Protein AF-A0A6G3XLN6-F1 (afdb_monomer)

Organism: NCBI:txid2706086

pLDDT: mean 97.31, std 1.58, range [90.06, 98.62]

Foldseek 3Di:
DDADWAWDPPVVVVVVVCVPPVDDPDDIDTDGPDQKDWDWDDDPPWTWIWIDGPPDDIDIDIDD

Solvent-accessible surface area (backbone atoms only — not comparable to full-atom values): 3980 Å² total; per-residue (Å²): 110,42,65,48,78,42,78,56,81,56,64,71,62,51,52,54,48,42,73,74,67,65,67,80,82,88,76,85,50,66,49,75,51,69,57,34,41,66,49,76,48,74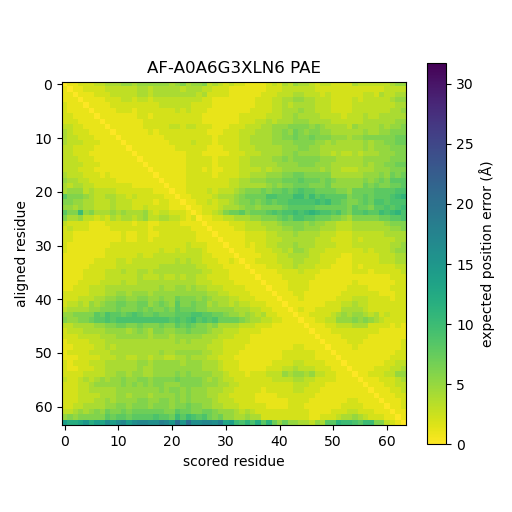,60,84,83,26,46,35,40,36,42,36,38,83,100,49,76,79,44,76,46,78,42,118

Secondary structure (DSSP, 8-state):
-EEEEEEE--HHHHHHHHHHH---SS--EEEEEEEEEEEEEEETTEEEEEEE-TTSPPEEEEE-

Sequence (64 aa):
ISGRAVEITDPAVIARFIEEVTPPEPFHLFRAELTEVVRIGLDGDFLVIQSWRPGQPLRTVRRK

Mean predicted aligned error: 3.28 Å

Nearest PDB structures (foldseek):
  5oom-assembly1_P  TM=4.854E-01  e=4.388E+00  Homo sapiens
  7oic-assembly1_P  TM=3.952E-01  e=5.589E+00  Homo sapiens

Structure (mmCIF, N/CA/C/O backbone):
data_AF-A0A6G3XLN6-F1
#
_entry.id   AF-A0A6G3XLN6-F1
#
loop_
_atom_site.group_PDB
_atom_site.id
_atom_site.type_symbol
_atom_site.label_atom_id
_atom_site.label_alt_id
_atom_site.label_comp_id
_atom_site.label_asym_id
_atom_site.label_entity_id
_atom_site.label_seq_id
_atom_site.pdbx_PDB_ins_code
_atom_site.Cartn_x
_atom_site.Cartn_y
_atom_site.Cartn_z
_atom_site.occupancy
_atom_site.B_iso_or_equiv
_atom_site.auth_seq_id
_atom_site.auth_comp_id
_atom_site.auth_asym_id
_atom_site.auth_atom_id
_atom_site.pdbx_PDB_model_num
ATOM 1 N N . ILE A 1 1 ? -1.618 -3.912 4.232 1.00 97.00 1 ILE A N 1
ATOM 2 C CA . ILE A 1 1 ? -1.801 -2.968 3.103 1.00 97.00 1 ILE A CA 1
ATOM 3 C C . ILE A 1 1 ? -2.173 -3.763 1.865 1.00 97.00 1 ILE A C 1
ATOM 5 O O . ILE A 1 1 ? -1.717 -4.895 1.758 1.00 97.00 1 ILE A O 1
ATOM 9 N N . SER A 1 2 ? -2.988 -3.198 0.980 1.00 97.88 2 SER A N 1
ATOM 10 C CA . SER A 1 2 ? -3.507 -3.875 -0.214 1.00 97.88 2 SER A CA 1
ATOM 11 C C . SER A 1 2 ? -3.348 -2.978 -1.436 1.00 97.88 2 SER A C 1
ATOM 13 O O . SER A 1 2 ? -3.445 -1.753 -1.321 1.00 97.88 2 SER A O 1
ATOM 15 N N . GLY A 1 3 ? -3.110 -3.579 -2.599 1.00 97.75 3 GLY A N 1
ATOM 16 C CA . GLY A 1 3 ? -2.891 -2.851 -3.843 1.00 97.75 3 GLY A CA 1
ATOM 17 C C . GLY A 1 3 ? -2.148 -3.680 -4.884 1.00 97.75 3 GLY A C 1
ATOM 18 O O . GLY A 1 3 ? -2.117 -4.908 -4.800 1.00 97.75 3 GLY A O 1
ATOM 19 N N . ARG A 1 4 ? -1.535 -2.996 -5.852 1.00 98.31 4 ARG A N 1
ATOM 20 C CA . ARG A 1 4 ? -0.688 -3.607 -6.885 1.00 98.31 4 ARG A CA 1
ATOM 21 C C . ARG A 1 4 ? 0.771 -3.228 -6.664 1.00 98.31 4 ARG A C 1
ATOM 23 O O . ARG A 1 4 ? 1.068 -2.074 -6.378 1.00 98.31 4 AR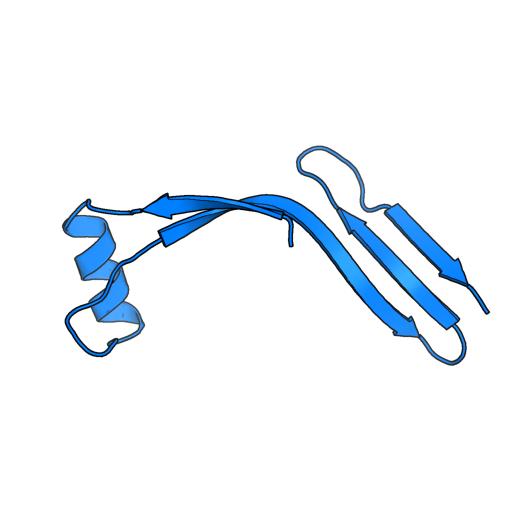G A O 1
ATOM 30 N N . ALA A 1 5 ? 1.673 -4.186 -6.839 1.00 98.31 5 ALA A N 1
ATOM 31 C CA . ALA A 1 5 ? 3.094 -3.908 -7.000 1.00 98.31 5 ALA A CA 1
ATOM 32 C C . ALA A 1 5 ? 3.396 -3.863 -8.500 1.00 98.31 5 ALA A C 1
ATOM 34 O O . ALA A 1 5 ? 3.169 -4.846 -9.204 1.00 98.31 5 ALA A O 1
ATOM 35 N N . VAL A 1 6 ? 3.844 -2.712 -8.993 1.00 98.38 6 VAL A N 1
ATOM 36 C CA . VAL A 1 6 ? 4.196 -2.517 -10.404 1.00 98.38 6 VAL A CA 1
ATOM 37 C C . VAL A 1 6 ? 5.706 -2.405 -10.500 1.00 98.38 6 VAL A C 1
ATOM 39 O O . VAL A 1 6 ? 6.290 -1.542 -9.846 1.00 98.38 6 VAL A O 1
ATOM 42 N N . GLU A 1 7 ? 6.330 -3.286 -11.280 1.00 98.31 7 GLU A N 1
ATOM 43 C CA . GLU A 1 7 ? 7.771 -3.224 -11.520 1.00 98.31 7 GLU A CA 1
ATOM 44 C C . GLU A 1 7 ? 8.126 -1.924 -12.245 1.00 98.31 7 GLU A C 1
ATOM 46 O O . GLU A 1 7 ? 7.439 -1.491 -13.173 1.00 98.31 7 GLU A O 1
ATOM 51 N N . ILE A 1 8 ? 9.204 -1.296 -11.793 1.00 98.25 8 ILE A N 1
ATOM 52 C CA . ILE A 1 8 ? 9.786 -0.117 -12.409 1.00 98.25 8 ILE A CA 1
ATOM 53 C C . ILE A 1 8 ? 11.029 -0.557 -13.168 1.00 98.25 8 ILE A C 1
ATOM 55 O O . ILE A 1 8 ? 12.019 -0.961 -12.568 1.00 98.25 8 ILE A O 1
ATOM 59 N N . THR A 1 9 ? 10.974 -0.421 -14.490 1.00 97.25 9 THR A N 1
ATOM 60 C CA . THR A 1 9 ? 12.088 -0.728 -15.399 1.00 97.25 9 THR A CA 1
ATOM 61 C C . THR A 1 9 ? 12.713 0.525 -16.015 1.00 97.25 9 THR A C 1
ATOM 63 O O . THR A 1 9 ? 13.652 0.410 -16.796 1.00 97.25 9 THR A O 1
ATOM 66 N N . ASP A 1 10 ? 12.187 1.718 -15.711 1.00 98.00 10 ASP A N 1
ATOM 67 C CA . ASP A 1 10 ? 12.727 2.988 -16.206 1.00 98.00 10 ASP A CA 1
ATOM 68 C C . ASP A 1 10 ? 14.116 3.250 -15.586 1.00 98.00 10 ASP A C 1
ATOM 70 O O . ASP A 1 10 ? 14.202 3.456 -14.366 1.00 98.00 10 ASP A O 1
ATOM 74 N N . PRO A 1 11 ? 15.196 3.291 -16.393 1.00 96.62 11 PRO A N 1
ATOM 75 C CA . PRO A 1 11 ? 16.553 3.469 -15.888 1.00 96.62 11 PRO A CA 1
ATOM 76 C C . PRO A 1 11 ? 16.753 4.766 -15.101 1.00 96.62 11 PRO A C 1
ATOM 78 O O . PRO A 1 11 ? 17.524 4.778 -14.145 1.00 96.62 11 PRO A O 1
ATOM 81 N N . ALA A 1 12 ? 16.055 5.851 -15.457 1.00 97.81 12 ALA A N 1
ATOM 82 C CA . ALA A 1 12 ? 16.200 7.129 -14.764 1.00 97.81 12 ALA A CA 1
ATOM 83 C C . ALA A 1 12 ? 15.633 7.063 -13.338 1.00 97.81 12 ALA A C 1
ATOM 85 O O . ALA A 1 12 ? 16.202 7.627 -12.401 1.00 97.81 12 ALA A O 1
ATOM 86 N N . VAL A 1 13 ? 14.527 6.337 -13.154 1.00 97.25 13 VAL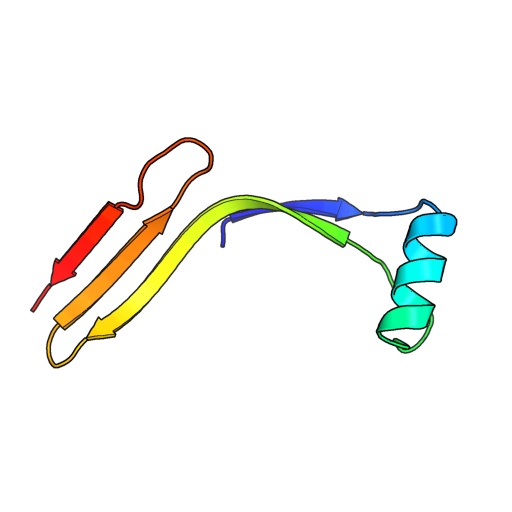 A N 1
ATOM 87 C CA . VAL A 1 13 ? 13.921 6.135 -11.832 1.00 97.25 13 VAL A CA 1
ATOM 88 C C . VAL A 1 13 ? 14.786 5.216 -10.973 1.00 97.25 13 VAL A C 1
ATOM 90 O O . VAL A 1 13 ? 14.977 5.500 -9.791 1.00 97.25 13 VAL A O 1
ATOM 93 N N . ILE A 1 14 ? 15.329 4.149 -11.565 1.00 97.31 14 ILE A N 1
ATOM 94 C CA . ILE A 1 14 ? 16.229 3.215 -10.879 1.00 97.31 14 ILE A CA 1
ATOM 95 C C . ILE A 1 14 ?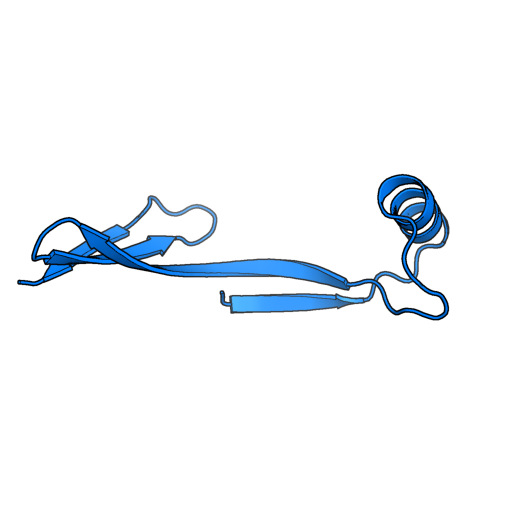 17.512 3.929 -10.438 1.00 97.31 14 ILE A C 1
ATOM 97 O O . ILE A 1 14 ? 17.886 3.818 -9.275 1.00 97.31 14 ILE A O 1
ATOM 101 N N . ALA A 1 15 ? 18.140 4.718 -11.318 1.00 96.50 15 ALA A N 1
ATOM 102 C CA . ALA A 1 15 ? 19.352 5.471 -10.993 1.00 96.50 15 ALA A CA 1
ATOM 103 C C . ALA A 1 15 ? 19.139 6.421 -9.803 1.00 96.50 15 ALA A C 1
ATOM 105 O O . ALA A 1 15 ? 19.930 6.414 -8.863 1.00 96.50 15 ALA A O 1
ATOM 106 N N . ARG A 1 16 ? 18.023 7.165 -9.792 1.00 96.56 16 ARG A N 1
ATOM 107 C CA . ARG A 1 16 ? 17.664 8.042 -8.666 1.00 96.56 16 ARG A CA 1
ATOM 108 C C . ARG A 1 16 ? 17.473 7.264 -7.359 1.00 96.56 16 ARG A C 1
ATOM 110 O O . ARG A 1 16 ? 17.869 7.740 -6.303 1.00 96.56 16 ARG A O 1
ATOM 117 N N . PHE A 1 17 ? 16.867 6.078 -7.417 1.00 96.69 17 PHE A N 1
ATOM 118 C CA . PHE A 1 17 ? 16.699 5.229 -6.235 1.00 96.69 17 PHE A CA 1
ATOM 119 C C . PHE A 1 17 ? 18.047 4.723 -5.700 1.00 96.69 17 PHE A C 1
ATOM 121 O O . PHE A 1 17 ? 18.274 4.754 -4.494 1.00 96.69 17 PHE A O 1
ATOM 128 N N . ILE A 1 18 ? 18.958 4.301 -6.584 1.00 97.00 18 ILE A N 1
ATOM 129 C CA . ILE A 1 18 ? 20.310 3.865 -6.198 1.00 97.00 18 ILE A CA 1
ATOM 130 C C . ILE A 1 18 ? 21.065 4.994 -5.496 1.00 97.00 18 ILE A C 1
ATOM 132 O O . ILE A 1 18 ? 21.664 4.761 -4.449 1.00 97.00 18 ILE A O 1
ATOM 136 N N . GLU A 1 19 ? 21.000 6.209 -6.041 1.00 96.94 19 GLU A N 1
ATOM 137 C CA . GLU A 1 19 ? 21.639 7.385 -5.448 1.00 96.94 19 GLU A CA 1
ATOM 138 C C . GLU A 1 19 ? 21.111 7.679 -4.034 1.00 96.94 19 GLU A C 1
ATOM 140 O O . GLU A 1 19 ? 21.889 7.997 -3.139 1.00 96.94 19 GLU A O 1
ATOM 145 N N .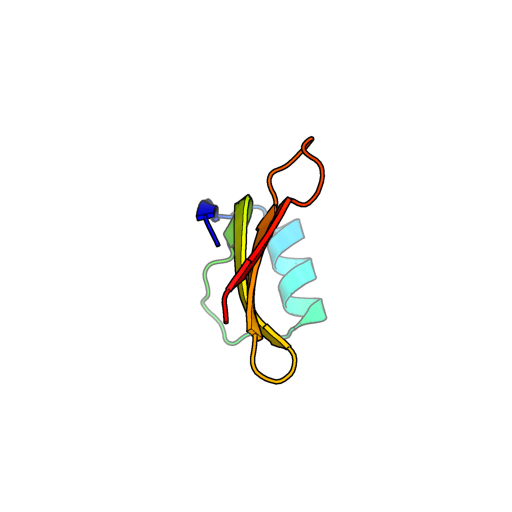 GLU A 1 20 ? 19.803 7.524 -3.810 1.00 97.31 20 GLU A N 1
ATOM 146 C CA . GLU A 1 20 ? 19.166 7.845 -2.529 1.00 97.31 20 GLU A CA 1
ATOM 147 C C . GLU A 1 20 ? 19.437 6.801 -1.435 1.00 97.31 20 GLU A C 1
ATOM 149 O O . GLU A 1 20 ? 19.705 7.171 -0.291 1.00 97.31 20 GLU A O 1
ATOM 154 N N . VAL A 1 21 ? 19.347 5.503 -1.757 1.00 96.75 21 VAL A N 1
ATOM 155 C CA . VAL A 1 21 ? 19.368 4.437 -0.732 1.00 96.75 21 VAL A CA 1
ATOM 156 C C . VAL A 1 21 ? 20.511 3.434 -0.861 1.00 96.75 21 VAL A C 1
ATOM 158 O O . VAL A 1 21 ? 20.658 2.589 0.019 1.00 96.75 21 VAL A O 1
ATOM 161 N N . THR A 1 22 ? 21.323 3.517 -1.920 1.00 95.94 22 THR A N 1
ATOM 162 C CA . THR A 1 22 ? 22.498 2.654 -2.174 1.00 95.94 22 THR A CA 1
ATOM 163 C C . THR A 1 22 ? 22.218 1.161 -1.895 1.00 95.94 22 THR A C 1
ATOM 165 O O . THR A 1 22 ? 22.828 0.556 -1.007 1.00 95.94 22 THR A O 1
ATOM 168 N N . PRO A 1 23 ? 21.249 0.545 -2.597 1.00 94.12 23 PRO A N 1
ATOM 169 C CA . PRO A 1 23 ? 20.869 -0.842 -2.356 1.00 94.12 23 PRO A CA 1
ATOM 170 C C . PRO A 1 23 ? 21.937 -1.815 -2.897 1.00 94.12 23 PRO A C 1
ATOM 172 O O . PRO A 1 23 ? 22.650 -1.482 -3.843 1.00 94.12 23 PRO A O 1
ATOM 175 N N . PRO A 1 24 ? 22.034 -3.048 -2.369 1.00 95.69 24 PRO A N 1
ATOM 176 C CA . PRO A 1 24 ? 22.839 -4.097 -2.993 1.00 95.69 24 PRO A CA 1
ATOM 177 C C . PRO A 1 24 ? 22.312 -4.472 -4.389 1.00 95.69 24 PRO A C 1
ATOM 179 O O . PRO A 1 24 ? 21.110 -4.676 -4.563 1.00 95.69 24 PRO A O 1
ATOM 182 N N . GLU A 1 25 ? 23.209 -4.611 -5.368 1.00 90.06 25 GLU A N 1
ATOM 183 C CA . GLU A 1 25 ? 22.880 -4.963 -6.758 1.00 90.06 25 GLU A CA 1
ATOM 184 C C . GLU A 1 25 ? 23.218 -6.434 -7.088 1.00 90.06 25 GLU A C 1
ATOM 186 O O . GLU A 1 25 ? 24.226 -6.949 -6.590 1.00 90.06 25 GLU A O 1
ATOM 191 N N . PRO A 1 26 ? 22.425 -7.124 -7.942 1.00 94.12 26 PRO A N 1
ATOM 192 C CA . PRO A 1 26 ? 21.242 -6.635 -8.664 1.00 94.12 26 PRO A CA 1
ATOM 193 C C . PRO A 1 26 ? 19.952 -6.674 -7.823 1.00 94.12 26 PRO A C 1
ATOM 195 O O . PRO A 1 26 ? 19.792 -7.521 -6.946 1.00 94.12 26 PRO A O 1
ATOM 198 N N . PHE A 1 27 ? 18.995 -5.796 -8.137 1.00 96.25 27 PHE A N 1
ATOM 199 C CA . PHE A 1 27 ? 17.684 -5.748 -7.482 1.00 96.25 27 PHE A CA 1
ATOM 200 C C . PHE A 1 27 ? 16.553 -5.435 -8.472 1.00 96.25 27 PHE A C 1
ATOM 202 O O . PHE A 1 27 ? 16.786 -4.921 -9.564 1.00 96.25 27 PHE A O 1
ATOM 209 N N . HIS A 1 28 ? 15.314 -5.710 -8.056 1.00 96.75 28 HIS A N 1
ATOM 210 C CA . HIS A 1 28 ? 14.101 -5.250 -8.735 1.00 96.75 28 HIS A CA 1
ATOM 211 C C . HIS A 1 28 ? 13.461 -4.111 -7.943 1.00 96.75 28 HIS A C 1
ATOM 213 O O . HIS A 1 28 ? 13.321 -4.200 -6.720 1.00 96.75 28 HIS A O 1
ATOM 219 N N . LEU A 1 29 ? 13.038 -3.055 -8.638 1.00 97.69 29 LEU A N 1
ATOM 220 C CA . LEU A 1 29 ? 12.334 -1.924 -8.041 1.00 97.69 29 LEU A CA 1
ATOM 221 C C . LEU A 1 29 ? 10.836 -2.025 -8.329 1.00 97.69 29 LEU A C 1
ATOM 223 O O . LEU A 1 29 ? 10.435 -2.228 -9.470 1.00 97.69 29 LEU A O 1
ATOM 227 N N . PHE A 1 30 ? 10.000 -1.824 -7.311 1.00 97.88 30 PHE A N 1
ATOM 228 C CA . PHE A 1 30 ? 8.544 -1.832 -7.456 1.00 97.88 30 PHE A CA 1
ATOM 229 C C . PHE A 1 30 ? 7.917 -0.575 -6.858 1.00 97.88 30 PHE A C 1
ATOM 231 O O . PHE A 1 30 ? 8.264 -0.153 -5.755 1.00 97.88 30 PHE A O 1
ATOM 238 N N . ARG A 1 31 ? 6.920 -0.020 -7.550 1.00 97.38 31 ARG A N 1
ATOM 239 C CA . ARG A 1 31 ? 6.002 0.981 -7.000 1.00 97.38 31 ARG A CA 1
ATOM 240 C C . ARG A 1 31 ? 4.773 0.283 -6.428 1.00 97.38 31 ARG A C 1
ATOM 242 O O . ARG A 1 31 ? 4.103 -0.475 -7.129 1.00 97.38 31 ARG A O 1
ATOM 249 N N . ALA A 1 32 ? 4.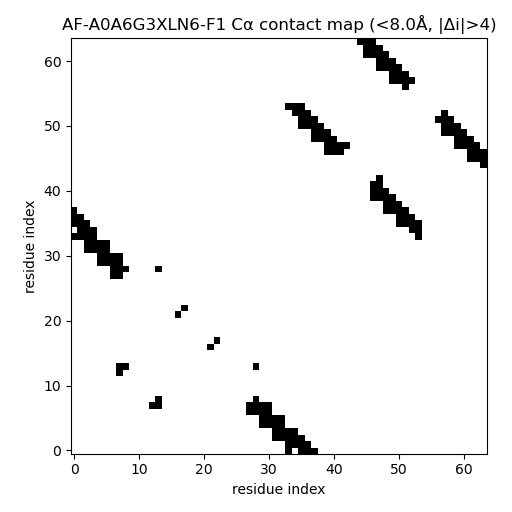443 0.585 -5.175 1.00 97.81 32 ALA A N 1
ATOM 250 C CA . ALA A 1 32 ? 3.201 0.138 -4.555 1.00 97.81 32 ALA A CA 1
ATOM 251 C C . ALA A 1 32 ? 2.050 1.104 -4.885 1.00 97.81 32 ALA A C 1
ATOM 253 O O . ALA A 1 32 ? 2.030 2.250 -4.439 1.00 97.81 32 ALA A O 1
ATOM 254 N N . GLU A 1 33 ? 1.065 0.634 -5.643 1.00 97.69 33 GLU A N 1
ATOM 255 C CA . GLU A 1 33 ? -0.187 1.340 -5.921 1.00 97.69 33 GLU A CA 1
ATOM 256 C C . GLU A 1 33 ? -1.245 0.896 -4.909 1.00 97.69 33 GLU A C 1
ATOM 258 O O . GLU A 1 33 ? -1.927 -0.115 -5.095 1.00 97.69 33 GLU A O 1
ATOM 263 N N . LEU A 1 34 ? -1.331 1.622 -3.792 1.00 97.88 34 LEU A N 1
ATOM 264 C CA . LEU A 1 34 ? -2.195 1.267 -2.668 1.00 97.88 34 LEU A CA 1
ATOM 265 C C . LEU A 1 34 ? -3.674 1.505 -2.985 1.00 97.88 34 LEU A C 1
ATOM 267 O O . LEU A 1 34 ? -4.079 2.603 -3.363 1.00 97.88 34 LEU A O 1
ATOM 271 N N . THR A 1 35 ? -4.494 0.491 -2.730 1.00 98.25 35 THR A N 1
ATOM 272 C CA . THR A 1 35 ? -5.959 0.570 -2.810 1.00 98.25 35 THR A CA 1
ATOM 273 C C . THR A 1 35 ? -6.609 0.577 -1.429 1.00 98.25 35 THR A C 1
ATOM 275 O O . THR A 1 35 ? -7.726 1.066 -1.278 1.00 98.25 35 THR A O 1
ATOM 278 N N . GLU A 1 36 ? -5.926 0.046 -0.411 1.00 98.31 36 GLU A N 1
ATOM 279 C CA . GLU A 1 36 ? -6.393 0.062 0.973 1.00 98.31 36 GLU A CA 1
ATOM 280 C C . GLU A 1 36 ? -5.233 -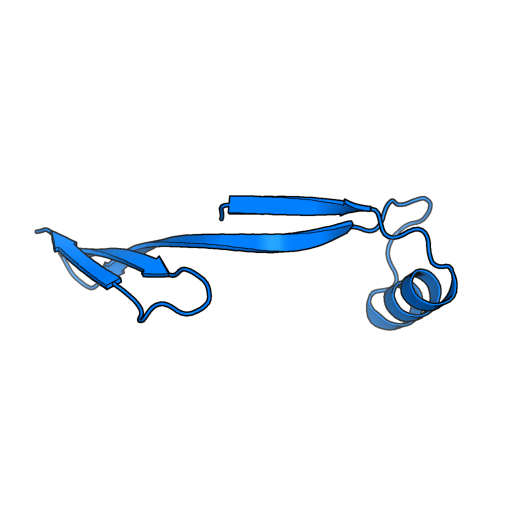0.042 1.970 1.00 98.31 36 GLU A C 1
ATOM 282 O O . GLU A 1 36 ? -4.271 -0.796 1.787 1.00 98.31 36 GLU A O 1
ATOM 287 N N . VAL A 1 37 ? -5.364 0.674 3.083 1.00 98.44 37 VAL A N 1
ATOM 288 C CA . VAL A 1 37 ? -4.512 0.516 4.260 1.00 98.44 37 VAL A CA 1
ATOM 289 C C . VAL A 1 37 ? -5.405 0.218 5.455 1.00 98.44 37 VAL A C 1
ATOM 291 O O . VAL A 1 37 ? -6.239 1.040 5.828 1.00 98.44 37 VAL A O 1
ATOM 294 N N . VAL A 1 38 ? -5.210 -0.948 6.071 1.00 98.44 38 VAL A N 1
ATOM 295 C CA . VAL A 1 38 ? -5.775 -1.264 7.385 1.00 98.44 38 VAL A CA 1
ATOM 296 C C . VAL A 1 38 ? -4.644 -1.252 8.399 1.00 98.44 38 VAL A C 1
ATOM 298 O O . VAL A 1 38 ? -3.661 -1.979 8.244 1.00 98.44 38 VAL A O 1
ATOM 301 N N . ARG A 1 39 ? -4.793 -0.423 9.428 1.00 98.19 39 ARG A N 1
ATOM 302 C CA . ARG A 1 39 ? -3.923 -0.379 10.598 1.00 98.19 39 ARG A CA 1
ATOM 303 C C . ARG A 1 39 ? -4.697 -0.918 11.789 1.00 98.19 39 ARG A C 1
ATOM 305 O O . ARG A 1 39 ? -5.790 -0.443 12.086 1.00 98.19 39 ARG A O 1
ATOM 31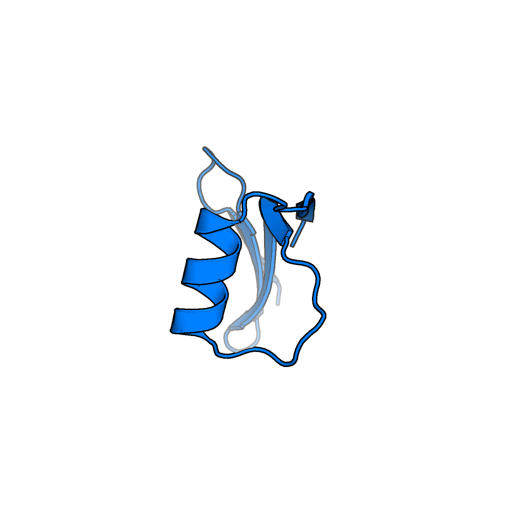2 N N . ILE A 1 40 ? -4.112 -1.893 12.468 1.00 98.19 40 ILE A N 1
ATOM 313 C CA . ILE A 1 40 ? -4.627 -2.442 13.719 1.00 98.19 40 ILE A CA 1
ATOM 314 C C . ILE A 1 40 ? -3.601 -2.119 14.793 1.00 98.19 40 ILE A C 1
ATOM 316 O O . ILE A 1 40 ? -2.404 -2.312 14.585 1.00 98.19 40 ILE A O 1
ATOM 320 N N . GLY A 1 41 ? -4.062 -1.598 15.919 1.00 97.88 41 GLY A N 1
ATOM 321 C CA . GLY A 1 41 ? -3.208 -1.284 17.052 1.00 97.88 41 GLY A CA 1
ATOM 322 C C . GLY A 1 41 ? -4.011 -1.156 18.334 1.00 97.88 41 GLY A C 1
ATOM 323 O O . GLY A 1 41 ? -5.233 -1.301 18.330 1.00 97.88 41 GLY A O 1
ATOM 324 N N . LEU A 1 42 ? -3.305 -0.878 19.422 1.00 98.25 42 LEU A N 1
ATOM 325 C CA . LEU A 1 42 ? -3.904 -0.609 20.722 1.00 98.25 42 LEU A CA 1
ATOM 326 C C . LEU A 1 42 ? -3.877 0.890 21.016 1.00 98.25 42 LEU A C 1
ATOM 328 O O . LEU A 1 42 ? -2.951 1.595 20.610 1.00 98.25 42 LEU A O 1
ATOM 332 N N . ASP A 1 43 ? -4.896 1.349 21.727 1.00 97.00 43 ASP A N 1
ATOM 333 C CA . ASP A 1 43 ? -4.981 2.682 22.316 1.00 97.00 43 ASP A CA 1
ATOM 334 C C . ASP A 1 43 ? -5.567 2.537 23.724 1.00 97.00 43 ASP A C 1
ATOM 336 O O . ASP A 1 43 ? -6.778 2.368 23.900 1.00 97.00 43 ASP A O 1
ATOM 340 N N . GLY A 1 44 ? -4.677 2.473 24.717 1.00 96.69 44 GLY A N 1
ATOM 341 C CA . GLY A 1 44 ? -5.013 1.964 26.046 1.00 96.69 44 GLY A CA 1
ATOM 342 C C . GLY A 1 44 ? -5.548 0.531 25.965 1.00 96.69 44 GLY A C 1
ATOM 343 O O . GLY A 1 44 ? -4.968 -0.316 25.287 1.00 96.69 44 GLY A O 1
ATOM 344 N N . ASP A 1 45 ? -6.693 0.293 26.604 1.00 96.62 45 ASP A N 1
ATOM 345 C CA . ASP A 1 45 ? -7.368 -1.013 26.625 1.00 96.62 45 ASP A CA 1
ATOM 346 C C . ASP A 1 45 ? -8.223 -1.281 25.375 1.00 96.62 45 ASP A C 1
ATOM 348 O O . ASP A 1 45 ? -8.927 -2.287 25.306 1.00 96.62 45 ASP A O 1
ATOM 352 N N . PHE A 1 46 ? -8.219 -0.378 24.390 1.00 97.62 46 PHE A N 1
ATOM 353 C CA . PHE A 1 46 ? -9.020 -0.537 23.181 1.00 97.62 46 PHE A CA 1
ATOM 354 C C . PHE A 1 46 ? -8.195 -1.095 22.026 1.00 97.62 46 PHE A C 1
ATOM 356 O O . PHE A 1 46 ? -7.139 -0.568 21.675 1.00 97.62 46 PHE A O 1
ATOM 363 N N . LEU A 1 47 ? -8.759 -2.083 21.333 1.00 98.06 47 LEU A N 1
ATOM 364 C CA . LEU A 1 47 ? -8.353 -2.437 19.981 1.00 98.06 47 LEU A CA 1
ATOM 365 C C . LEU A 1 47 ? -8.892 -1.384 19.006 1.00 98.06 47 LEU A C 1
ATOM 367 O O . LEU A 1 47 ? -10.106 -1.216 18.853 1.00 98.06 47 LEU A O 1
ATOM 371 N N . VAL A 1 48 ? -7.986 -0.696 18.315 1.00 98.50 48 VAL A N 1
ATOM 372 C CA . VAL A 1 48 ? -8.305 0.312 17.303 1.00 98.50 48 VAL A CA 1
ATOM 373 C C . VAL A 1 48 ? -7.997 -0.239 15.919 1.00 98.50 48 VAL A C 1
ATOM 375 O O . VAL A 1 48 ? -6.870 -0.626 15.613 1.00 98.50 48 VAL A O 1
ATOM 378 N N . ILE A 1 49 ? -9.013 -0.240 15.063 1.00 98.62 49 ILE A N 1
ATOM 379 C CA . ILE A 1 49 ? -8.916 -0.640 13.663 1.00 98.62 49 ILE A CA 1
ATOM 380 C C . ILE A 1 49 ? -9.199 0.596 12.817 1.00 98.62 49 ILE A C 1
ATOM 382 O O . ILE A 1 49 ? -10.299 1.147 12.859 1.00 98.62 49 ILE A O 1
ATOM 386 N N . GLN A 1 50 ? -8.210 1.029 12.047 1.00 98.62 50 GLN A N 1
ATOM 387 C CA . GLN A 1 50 ? -8.313 2.166 11.140 1.00 98.62 50 GLN A CA 1
ATOM 388 C C . GLN A 1 50 ? -8.208 1.662 9.705 1.00 98.62 50 GLN A C 1
ATOM 390 O O . GLN A 1 50 ? -7.247 0.976 9.364 1.00 98.62 50 GLN A O 1
ATOM 395 N N . SER A 1 51 ? -9.180 1.995 8.864 1.00 98.50 51 SER A N 1
ATOM 396 C CA . SER A 1 51 ? -9.189 1.640 7.446 1.00 98.50 51 SER A CA 1
ATOM 397 C C . SER A 1 51 ? -9.234 2.899 6.592 1.00 98.50 51 SER A C 1
ATOM 399 O O . SER A 1 51 ? -10.139 3.724 6.742 1.00 98.50 51 SER A O 1
ATOM 401 N N . TRP A 1 52 ? -8.281 3.018 5.678 1.00 98.50 52 TRP A N 1
ATOM 402 C CA . TRP A 1 52 ? -8.182 4.089 4.697 1.00 98.50 52 TRP A CA 1
ATOM 403 C C . TRP A 1 52 ? -8.247 3.522 3.280 1.00 98.50 52 TRP A C 1
ATOM 405 O O . TRP A 1 52 ? -7.682 2.462 3.001 1.00 98.50 52 TRP A O 1
ATOM 415 N N . ARG A 1 53 ? -8.903 4.260 2.381 1.00 98.44 53 ARG A N 1
ATOM 416 C CA . ARG A 1 53 ? -8.913 4.026 0.934 1.00 98.44 53 ARG A CA 1
ATOM 417 C C . ARG A 1 53 ? -8.749 5.368 0.208 1.00 98.44 53 ARG A C 1
ATOM 419 O O . ARG A 1 53 ? -9.236 6.376 0.727 1.00 98.44 53 ARG A O 1
ATOM 426 N N . PRO A 1 54 ? -8.115 5.412 -0.978 1.00 97.94 54 PRO A N 1
ATOM 427 C CA . PRO A 1 54 ? -8.024 6.635 -1.772 1.00 97.94 54 PRO A CA 1
ATOM 428 C C . PRO A 1 54 ? -9.397 7.284 -2.002 1.00 97.94 54 PRO A C 1
ATOM 430 O O . PRO A 1 54 ? -10.374 6.598 -2.301 1.00 97.94 54 PRO A O 1
ATOM 433 N N . GLY A 1 55 ? -9.475 8.607 -1.845 1.00 97.81 55 GLY A N 1
ATOM 434 C CA . GLY A 1 55 ? -10.713 9.376 -2.033 1.00 97.81 55 GLY A CA 1
ATOM 435 C C . GLY A 1 55 ? -11.781 9.191 -0.947 1.00 97.81 55 GLY A C 1
ATOM 436 O O . GLY A 1 55 ? -12.848 9.784 -1.057 1.00 97.81 55 GLY A O 1
ATOM 437 N N . GLN A 1 56 ? -11.518 8.397 0.095 1.00 97.75 56 GLN A N 1
ATOM 438 C CA . GLN A 1 56 ? -12.443 8.172 1.205 1.00 97.75 56 GLN A CA 1
ATOM 439 C C . GLN A 1 56 ? -11.857 8.718 2.516 1.00 97.75 56 GLN A C 1
ATOM 441 O O . GLN A 1 56 ? -10.642 8.631 2.731 1.00 97.75 56 GLN A O 1
ATOM 446 N N . PRO A 1 57 ? -12.691 9.265 3.420 1.00 97.94 57 PRO A N 1
ATOM 447 C CA . PRO A 1 57 ? -12.239 9.644 4.751 1.00 97.94 57 PRO A CA 1
ATOM 448 C C . PRO A 1 57 ? -11.787 8.415 5.552 1.00 97.94 57 PRO A C 1
ATOM 450 O O . PRO A 1 57 ? -12.231 7.287 5.321 1.00 97.94 57 PRO A O 1
ATOM 453 N N . LEU A 1 58 ? -10.902 8.636 6.525 1.00 98.19 58 LEU A N 1
ATOM 454 C CA . LEU A 1 58 ? -10.424 7.581 7.413 1.00 98.19 58 LEU A CA 1
ATOM 455 C C . LEU A 1 58 ? -11.577 7.039 8.268 1.00 98.19 58 LEU A C 1
ATOM 457 O O . LEU A 1 58 ? -12.212 7.786 9.012 1.00 98.19 58 LEU A O 1
ATOM 461 N N . ARG A 1 59 ? -11.805 5.726 8.219 1.00 98.44 59 ARG A N 1
ATOM 462 C CA . ARG A 1 59 ? -12.769 5.052 9.093 1.00 98.44 59 ARG A CA 1
ATOM 463 C C . ARG A 1 59 ? -12.046 4.428 10.280 1.00 98.44 59 ARG A C 1
ATOM 465 O O . ARG A 1 59 ? -11.073 3.705 10.094 1.00 98.44 59 ARG A O 1
ATOM 472 N N . THR A 1 60 ? -12.572 4.651 11.481 1.00 98.44 60 THR A N 1
ATOM 473 C CA . THR A 1 60 ? -12.020 4.117 12.733 1.00 98.44 60 THR A CA 1
ATOM 474 C C . THR A 1 60 ? -13.080 3.309 13.472 1.00 98.44 60 THR A C 1
ATOM 476 O O . THR A 1 60 ? -14.210 3.760 13.638 1.00 98.44 60 THR A O 1
ATOM 479 N N . VAL A 1 61 ? -12.708 2.120 13.936 1.00 98.19 61 VAL A N 1
ATOM 480 C CA . VAL A 1 61 ? -13.508 1.266 14.816 1.00 98.19 61 VAL A CA 1
ATOM 481 C C . VAL A 1 61 ? -12.711 1.025 16.091 1.00 98.19 61 VAL A C 1
ATOM 483 O O . VAL A 1 61 ? -11.534 0.678 16.026 1.00 98.19 61 VAL A O 1
ATOM 486 N N . ARG A 1 62 ? -13.359 1.191 17.245 1.00 98.00 62 ARG A N 1
ATOM 487 C CA . ARG A 1 62 ? -12.798 0.874 18.563 1.00 98.00 62 ARG A CA 1
ATOM 488 C C . ARG A 1 62 ? -13.560 -0.293 19.181 1.00 98.00 62 ARG A C 1
ATOM 490 O O . ARG A 1 62 ? -14.787 -0.323 19.104 1.00 98.00 62 ARG A O 1
ATOM 497 N N . ARG A 1 63 ? -12.840 -1.242 19.775 1.00 96.06 63 ARG A N 1
ATOM 498 C CA . ARG A 1 63 ? -13.394 -2.382 20.519 1.00 96.06 63 ARG A CA 1
ATOM 499 C C . ARG A 1 63 ? -12.692 -2.484 21.868 1.00 96.06 63 ARG A C 1
ATOM 501 O O . ARG A 1 63 ? -11.491 -2.248 21.921 1.00 96.06 63 ARG A O 1
ATOM 508 N N . LYS A 1 64 ? -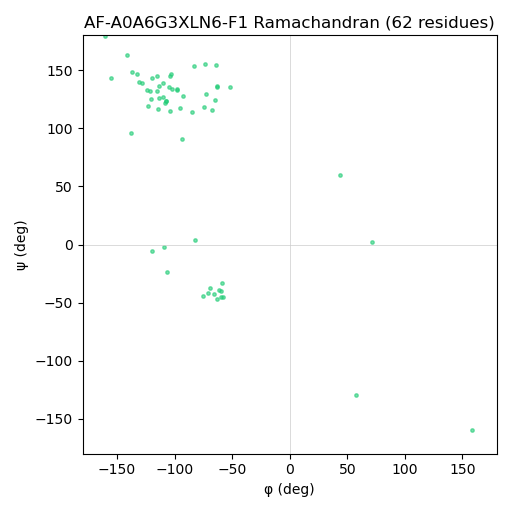13.450 -2.780 22.918 1.00 90.56 64 LYS A N 1
ATOM 509 C CA . LYS A 1 64 ? -12.931 -3.093 24.252 1.00 90.56 64 LYS A CA 1
ATOM 510 C C . LYS A 1 64 ? -12.825 -4.607 24.407 1.00 90.56 64 LYS A C 1
ATOM 512 O O . LYS A 1 64 ? -13.609 -5.293 23.709 1.00 90.56 64 LYS A O 1
#

Radius of gyration: 17.41 Å; Cα contacts (8 Å, |Δi|>4): 92; chains: 1; bounding box: 36×16×43 Å